Protein AF-A0A7L4L2A4-F1 (afdb_monomer_lite)

Organism: NCBI:txid1347786

InterPro domains:
  IPR010569 Myotubularin-like, phosphatase domain [PF06602] (1-102)
  IPR010569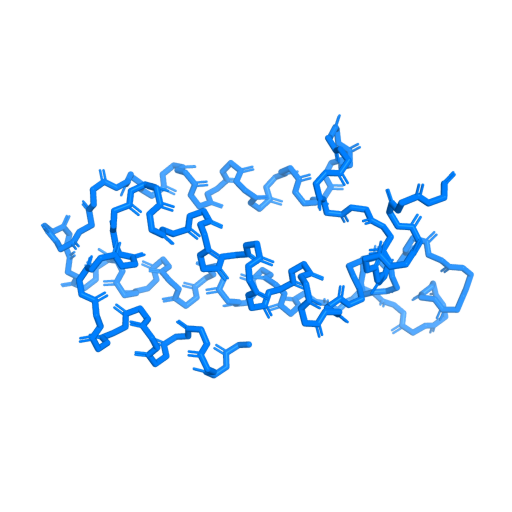 Myotubularin-like, phosphatase domain [PS51339] (1-104)
  IPR029021 Protein-tyrosine phosphatase-like [SSF52799] (1-103)
  IPR030564 Myotubularin [PTHR10807] (1-104)

Structure (mmCIF, N/CA/C/O backbone):
data_AF-A0A7L4L2A4-F1
#
_entry.id   AF-A0A7L4L2A4-F1
#
loop_
_atom_site.group_PDB
_atom_site.id
_atom_site.type_symbol
_atom_site.label_atom_id
_atom_site.label_alt_id
_atom_site.label_comp_id
_atom_site.label_asym_id
_atom_site.label_entity_id
_atom_site.label_seq_id
_atom_site.pdbx_PDB_ins_code
_atom_site.Cartn_x
_atom_site.Cartn_y
_atom_site.Cartn_z
_atom_site.occupancy
_atom_site.B_iso_or_equiv
_atom_site.auth_seq_id
_atom_site.auth_comp_id
_atom_site.auth_asym_id
_atom_site.auth_atom_id
_atom_site.pdbx_PDB_model_num
ATOM 1 N N . GLN A 1 1 ? -5.385 1.617 -6.918 1.00 91.56 1 GLN A N 1
ATOM 2 C CA . GLN A 1 1 ? -6.026 2.765 -6.230 1.00 91.56 1 GLN A CA 1
ATOM 3 C C . GLN A 1 1 ? -7.510 2.517 -5.975 1.00 91.56 1 GLN A C 1
ATOM 5 O O . GLN A 1 1 ? -7.860 2.268 -4.834 1.00 91.56 1 GLN A O 1
ATOM 10 N N . VAL A 1 2 ? -8.384 2.551 -6.991 1.00 97.69 2 VAL A N 1
ATOM 11 C CA . VAL A 1 2 ? -9.847 2.463 -6.772 1.00 97.69 2 VAL A CA 1
ATOM 12 C C . VAL A 1 2 ? -10.259 1.143 -6.113 1.00 97.69 2 VAL A C 1
ATOM 14 O O . VAL A 1 2 ? -10.922 1.156 -5.084 1.00 97.69 2 VAL A O 1
ATOM 17 N N . VAL A 1 3 ? -9.802 0.011 -6.654 1.00 98.31 3 VAL A N 1
ATOM 18 C CA . VAL A 1 3 ? -10.159 -1.330 -6.154 1.00 98.31 3 VAL A CA 1
ATOM 19 C C . VAL A 1 3 ? -9.732 -1.540 -4.696 1.00 98.31 3 VAL A C 1
ATOM 21 O O . VAL A 1 3 ? -10.502 -2.070 -3.898 1.00 98.31 3 VAL A O 1
ATOM 24 N N . SER A 1 4 ? -8.540 -1.071 -4.315 1.00 98.44 4 SER A N 1
ATOM 25 C CA . SER A 1 4 ? -8.051 -1.170 -2.937 1.00 98.44 4 SER A CA 1
ATOM 26 C C . SER A 1 4 ? -8.819 -0.261 -1.970 1.00 98.44 4 SER A C 1
ATOM 28 O O . SER A 1 4 ? -9.090 -0.668 -0.847 1.00 98.44 4 SER A O 1
ATOM 30 N N . LEU A 1 5 ? -9.220 0.945 -2.395 1.00 98.69 5 LEU A N 1
ATOM 31 C CA . LEU A 1 5 ? -10.051 1.834 -1.570 1.00 98.69 5 LEU A CA 1
ATOM 32 C C . LEU A 1 5 ? -11.465 1.285 -1.376 1.00 98.69 5 LEU A C 1
ATOM 34 O O . LEU A 1 5 ? -11.980 1.330 -0.265 1.00 98.69 5 LEU A O 1
ATOM 38 N N . VAL A 1 6 ? -12.077 0.731 -2.426 1.00 98.62 6 VAL A N 1
ATOM 39 C CA . VAL A 1 6 ? -13.394 0.087 -2.315 1.00 98.62 6 VAL A CA 1
ATOM 40 C C . VAL A 1 6 ? -13.328 -1.092 -1.346 1.00 98.62 6 VAL A C 1
ATOM 42 O O . VAL A 1 6 ? -14.139 -1.155 -0.432 1.00 98.62 6 VAL A O 1
ATOM 45 N N . GLN A 1 7 ? -12.327 -1.968 -1.474 1.00 98.62 7 GLN A N 1
ATOM 46 C CA . GLN A 1 7 ? -12.127 -3.085 -0.543 1.00 98.62 7 GLN A CA 1
ATOM 47 C C . GLN A 1 7 ? -11.959 -2.609 0.908 1.00 98.62 7 GLN A C 1
ATOM 49 O O . GLN A 1 7 ? -12.638 -3.123 1.790 1.00 98.62 7 GLN A O 1
ATOM 54 N N . LEU A 1 8 ? -11.136 -1.584 1.152 1.00 98.69 8 LEU A N 1
ATOM 55 C CA . LEU A 1 8 ? -10.954 -0.999 2.486 1.00 98.69 8 LEU A CA 1
ATOM 56 C C . LEU A 1 8 ? -12.263 -0.456 3.090 1.00 98.69 8 LEU A C 1
ATOM 58 O O . LEU A 1 8 ? -12.502 -0.569 4.294 1.00 98.69 8 LEU A O 1
ATOM 62 N N . LEU A 1 9 ? -13.099 0.172 2.260 1.00 98.44 9 LEU A N 1
ATOM 63 C CA . LEU A 1 9 ? -14.378 0.735 2.687 1.00 98.44 9 LEU A CA 1
ATOM 64 C C . LEU A 1 9 ? -15.426 -0.356 2.932 1.00 98.44 9 LEU A C 1
ATOM 66 O O . LEU A 1 9 ? -16.184 -0.254 3.895 1.00 98.44 9 LEU A O 1
ATOM 70 N N . SER A 1 10 ? -15.455 -1.395 2.098 1.00 98.38 10 SER A N 1
ATOM 71 C CA . SER A 1 10 ? -16.483 -2.438 2.124 1.00 98.38 10 SER A CA 1
ATOM 72 C C . SER A 1 10 ? -16.219 -3.563 3.124 1.00 98.38 10 SER A C 1
ATOM 74 O O . SER A 1 10 ? -17.181 -4.096 3.669 1.00 98.38 10 SER A O 1
ATOM 76 N N . ASP A 1 11 ? -14.960 -3.928 3.371 1.00 98.50 11 ASP A N 1
ATOM 77 C CA . ASP A 1 11 ? -14.602 -5.056 4.235 1.00 98.50 11 ASP A CA 1
ATOM 78 C C . ASP A 1 11 ? -13.745 -4.590 5.431 1.00 98.50 11 ASP A C 1
ATOM 80 O O . ASP A 1 11 ? -12.591 -4.181 5.244 1.00 98.50 11 ASP A O 1
ATOM 84 N N . PRO A 1 12 ? -14.276 -4.654 6.673 1.00 98.38 12 PRO A N 1
ATOM 85 C CA . PRO A 1 12 ? -13.543 -4.279 7.881 1.00 98.38 12 PRO A CA 1
ATOM 86 C C . PRO A 1 12 ? -12.241 -5.057 8.088 1.00 98.38 12 PRO A C 1
ATOM 88 O O . PRO A 1 12 ? -11.330 -4.533 8.730 1.00 98.38 12 PRO A O 1
ATOM 91 N N . TYR A 1 13 ? -12.110 -6.268 7.530 1.00 98.69 13 TYR A N 1
ATOM 92 C CA . TYR A 1 13 ? -10.874 -7.042 7.627 1.00 98.69 13 TYR A CA 1
ATOM 93 C C . TYR A 1 13 ? -9.674 -6.241 7.113 1.00 98.69 13 TYR A C 1
ATOM 95 O O . TYR A 1 13 ? -8.634 -6.202 7.768 1.00 98.69 13 TYR A O 1
ATOM 103 N N . TYR A 1 14 ? -9.824 -5.505 6.009 1.00 98.75 14 TYR A N 1
ATOM 104 C CA . TYR A 1 14 ? -8.744 -4.701 5.431 1.00 98.75 14 TYR A CA 1
ATOM 105 C C . TYR A 1 14 ? -8.348 -3.469 6.262 1.00 98.75 14 TYR A C 1
ATOM 107 O O . TYR A 1 14 ? -7.369 -2.802 5.926 1.00 98.75 14 TYR A O 1
ATOM 115 N N . ARG A 1 15 ? -9.062 -3.170 7.355 1.00 98.75 15 ARG A N 1
ATOM 116 C CA . ARG A 1 15 ? -8.714 -2.111 8.319 1.00 98.75 15 ARG A CA 1
ATOM 117 C C . ARG A 1 15 ? -7.950 -2.639 9.542 1.00 98.75 15 ARG A C 1
ATOM 119 O O . ARG A 1 15 ? -7.519 -1.847 10.382 1.00 98.75 15 ARG A O 1
ATOM 126 N N . THR A 1 16 ? -7.736 -3.954 9.617 1.00 98.81 16 THR A N 1
ATOM 127 C CA . THR A 1 16 ? -6.771 -4.585 10.533 1.00 98.81 16 THR A CA 1
ATOM 128 C C . THR A 1 16 ? -5.339 -4.390 10.027 1.00 98.81 16 THR A C 1
ATOM 130 O O . THR A 1 16 ? -5.124 -4.121 8.842 1.00 98.81 16 THR A O 1
ATOM 133 N N . LEU A 1 17 ? -4.334 -4.530 10.895 1.00 98.38 17 LEU A N 1
ATOM 134 C CA . LEU A 1 17 ? -2.927 -4.439 10.489 1.00 98.38 17 LEU A CA 1
ATOM 135 C C . LEU A 1 17 ? -2.569 -5.541 9.480 1.00 98.38 17 LEU A C 1
ATOM 137 O O . LEU A 1 17 ? -1.881 -5.285 8.491 1.00 98.38 17 LEU A O 1
ATOM 141 N N . GLU A 1 18 ? -3.051 -6.758 9.730 1.00 98.62 18 GLU A N 1
ATOM 142 C CA . GLU A 1 18 ? -2.812 -7.910 8.862 1.00 98.62 18 GLU A CA 1
ATOM 143 C C . GLU A 1 18 ? -3.576 -7.785 7.544 1.00 98.62 18 GLU A C 1
ATOM 145 O O . GLU A 1 18 ? -3.000 -7.936 6.468 1.00 98.62 18 GLU A O 1
ATOM 150 N N . GLY A 1 19 ? -4.856 -7.419 7.608 1.00 98.75 19 GLY A N 1
ATOM 151 C CA . GLY A 1 19 ? -5.666 -7.226 6.415 1.00 98.75 19 GLY A CA 1
ATOM 152 C C . GLY A 1 19 ? -5.128 -6.107 5.534 1.00 98.75 19 GLY A C 1
ATOM 153 O O . GLY A 1 19 ? -5.030 -6.293 4.324 1.00 98.75 19 GLY A O 1
ATOM 154 N N . PHE A 1 20 ? -4.697 -4.977 6.099 1.00 98.75 20 PHE A N 1
ATOM 155 C CA . PHE A 1 20 ? -4.109 -3.907 5.294 1.00 98.75 20 PHE A CA 1
ATOM 156 C C . PHE A 1 20 ? -2.804 -4.337 4.618 1.00 98.75 20 PHE A C 1
ATOM 158 O O . PHE A 1 20 ? -2.582 -4.006 3.451 1.00 98.75 20 PHE A O 1
ATOM 165 N N . ARG A 1 21 ? -1.955 -5.112 5.310 1.00 98.44 21 ARG A N 1
ATOM 166 C CA . ARG A 1 21 ? -0.756 -5.701 4.698 1.00 98.44 21 ARG A CA 1
ATOM 167 C C . ARG A 1 21 ? -1.136 -6.596 3.523 1.00 98.44 21 ARG A C 1
ATOM 169 O O . ARG A 1 21 ? -0.621 -6.383 2.429 1.00 98.44 21 ARG A O 1
ATOM 176 N N . LEU A 1 22 ? -2.088 -7.510 3.719 1.00 98.56 22 LEU A N 1
ATOM 177 C CA . LEU A 1 22 ? -2.571 -8.398 2.662 1.00 98.56 22 LEU A CA 1
ATOM 178 C C . LEU A 1 22 ? -3.174 -7.617 1.486 1.00 98.56 22 LEU A C 1
ATOM 180 O O . LEU A 1 22 ? -2.958 -7.977 0.332 1.00 98.56 22 LEU A O 1
ATOM 184 N N . LEU A 1 23 ? -3.907 -6.532 1.753 1.00 98.69 23 LEU A N 1
ATOM 185 C CA . LEU A 1 23 ? -4.455 -5.656 0.718 1.00 98.69 23 LEU A CA 1
ATOM 186 C C . LEU A 1 23 ? -3.339 -5.044 -0.134 1.00 98.69 23 LEU A C 1
ATOM 188 O O . LEU A 1 23 ? -3.453 -5.008 -1.358 1.00 98.69 23 LEU A O 1
ATOM 192 N N . VAL A 1 24 ? -2.265 -4.561 0.500 1.00 98.44 24 VAL A N 1
ATOM 193 C CA . VAL A 1 24 ? -1.102 -4.002 -0.201 1.00 98.44 24 VAL A CA 1
ATOM 194 C C . VAL A 1 24 ? -0.374 -5.083 -0.999 1.00 98.44 24 VAL A C 1
ATOM 196 O O . VAL A 1 24 ? -0.092 -4.877 -2.178 1.00 98.44 24 VAL A O 1
ATOM 199 N N . GLU A 1 25 ? -0.114 -6.242 -0.399 1.00 97.31 25 GLU A N 1
ATOM 200 C CA . GLU A 1 25 ? 0.546 -7.364 -1.072 1.00 97.31 25 GLU A CA 1
ATOM 201 C C . GLU A 1 25 ? -0.245 -7.819 -2.301 1.00 97.31 25 GLU A C 1
ATOM 203 O O . GLU A 1 25 ? 0.287 -7.840 -3.408 1.00 97.31 25 GLU A O 1
ATOM 208 N N . LYS A 1 26 ? -1.545 -8.065 -2.143 1.00 97.44 26 LYS A N 1
ATOM 209 C CA . LYS A 1 26 ? -2.424 -8.489 -3.231 1.00 97.44 26 LYS A CA 1
ATOM 210 C C . LYS A 1 26 ? -2.553 -7.411 -4.309 1.00 97.44 26 LYS A C 1
ATOM 212 O O . LYS A 1 26 ? -2.170 -7.631 -5.454 1.00 97.44 26 LYS A O 1
ATOM 217 N N . GLU A 1 27 ? -3.111 -6.250 -3.966 1.00 98.12 27 GLU A N 1
ATOM 218 C CA . GLU A 1 27 ? -3.579 -5.254 -4.947 1.00 98.12 27 GLU A CA 1
ATOM 219 C C . GLU A 1 27 ? -2.463 -4.402 -5.550 1.00 98.12 27 GLU A C 1
ATOM 221 O O . GLU A 1 27 ? -2.670 -3.765 -6.585 1.00 98.12 27 GLU A O 1
ATOM 226 N N . TRP A 1 28 ? -1.294 -4.355 -4.908 1.00 97.81 28 TRP A N 1
ATOM 227 C CA . TRP A 1 28 ? -0.184 -3.532 -5.372 1.00 97.81 28 TRP A CA 1
ATOM 228 C C . TRP A 1 28 ? 1.031 -4.354 -5.768 1.00 97.81 28 TRP A C 1
ATOM 230 O O . TRP A 1 28 ? 1.569 -4.116 -6.846 1.00 97.81 28 TRP A O 1
ATOM 240 N N . LEU A 1 29 ? 1.474 -5.308 -4.947 1.00 96.25 29 LEU A N 1
ATOM 241 C CA . LEU A 1 29 ? 2.656 -6.099 -5.297 1.00 96.25 29 LEU A CA 1
ATOM 242 C C . LEU A 1 29 ? 2.309 -7.133 -6.370 1.00 96.25 29 LEU A C 1
ATOM 244 O O . LEU A 1 29 ? 2.850 -7.045 -7.477 1.00 96.25 29 LEU A O 1
ATOM 248 N N . SER A 1 30 ? 1.344 -8.010 -6.088 1.00 95.25 30 SER A N 1
ATOM 249 C CA . SER A 1 30 ? 1.023 -9.141 -6.962 1.00 95.25 30 SER A CA 1
ATOM 250 C C . SER A 1 30 ? 0.288 -8.767 -8.238 1.00 95.25 30 SER A C 1
ATOM 252 O O . SER A 1 30 ? 0.568 -9.324 -9.297 1.00 95.25 30 SER A O 1
ATOM 254 N N . PHE A 1 31 ? -0.586 -7.760 -8.197 1.00 95.94 31 PHE A N 1
ATOM 255 C CA . PHE A 1 31 ? -1.190 -7.211 -9.417 1.00 95.94 31 PHE A CA 1
ATOM 256 C C . PHE A 1 31 ? -0.256 -6.275 -10.213 1.00 95.94 31 PHE A C 1
ATOM 258 O O . PHE A 1 31 ? -0.691 -5.637 -11.173 1.00 95.94 31 PHE A O 1
ATOM 265 N N . GLY A 1 32 ? 1.036 -6.217 -9.866 1.00 95.44 32 GLY A N 1
ATOM 266 C CA . GLY A 1 32 ? 2.073 -5.651 -10.730 1.00 95.44 32 GLY A CA 1
ATOM 267 C C . GLY A 1 32 ? 2.096 -4.127 -10.767 1.00 95.44 32 GLY A C 1
ATOM 268 O O . GLY A 1 32 ? 2.329 -3.523 -11.819 1.00 95.44 32 GLY A O 1
ATOM 269 N N . HIS A 1 33 ? 1.845 -3.463 -9.633 1.00 97.25 33 HIS A N 1
ATOM 270 C CA . HIS A 1 33 ? 2.152 -2.043 -9.557 1.00 97.25 33 HIS A CA 1
ATOM 271 C C . HIS A 1 33 ? 3.656 -1.837 -9.762 1.00 97.25 33 HIS A C 1
ATOM 273 O O . HIS A 1 33 ? 4.491 -2.388 -9.045 1.00 97.25 33 HIS A O 1
ATOM 279 N N . ARG A 1 34 ? 3.989 -0.995 -10.741 1.00 96.69 34 ARG A N 1
ATOM 280 C CA . ARG A 1 34 ? 5.363 -0.732 -11.174 1.00 96.69 34 ARG A CA 1
ATOM 281 C C . ARG A 1 34 ? 6.086 0.230 -10.229 1.00 96.69 34 ARG A C 1
ATOM 283 O O . ARG A 1 34 ? 6.297 1.394 -10.576 1.00 96.69 34 ARG A O 1
ATOM 290 N N . PHE A 1 35 ? 6.375 -0.217 -9.006 1.00 96.75 35 PHE A N 1
ATOM 291 C CA . PHE A 1 35 ? 6.917 0.629 -7.941 1.00 96.75 35 PHE A CA 1
ATOM 292 C C . PHE A 1 35 ? 8.236 1.301 -8.328 1.00 96.75 35 PHE A C 1
ATOM 294 O O . PHE A 1 35 ? 8.378 2.505 -8.099 1.00 96.75 35 PHE A O 1
ATOM 301 N N . SER A 1 36 ? 9.167 0.574 -8.952 1.00 95.50 36 SER A N 1
ATOM 302 C CA . SER A 1 36 ? 10.469 1.120 -9.341 1.00 95.50 36 SER A CA 1
ATOM 303 C C . SER A 1 36 ? 10.357 2.081 -10.519 1.00 95.50 36 SER A C 1
ATOM 305 O O . SER A 1 36 ? 10.968 3.149 -10.497 1.00 95.50 36 SER A O 1
ATOM 307 N N . HIS A 1 37 ? 9.545 1.778 -11.531 1.00 95.88 37 HIS A N 1
ATOM 308 C CA . HIS A 1 37 ? 9.334 2.718 -12.632 1.00 95.88 37 HIS A CA 1
ATOM 309 C C . HIS A 1 37 ? 8.603 3.992 -12.173 1.00 95.88 37 HIS A C 1
ATOM 311 O O . HIS A 1 37 ? 9.035 5.093 -12.504 1.00 95.88 37 HIS A O 1
ATOM 317 N N . ARG A 1 38 ? 7.544 3.876 -11.360 1.00 95.88 38 ARG A N 1
ATOM 318 C CA . ARG A 1 38 ? 6.805 5.037 -10.818 1.00 95.88 38 ARG A CA 1
ATOM 319 C C . ARG A 1 38 ? 7.613 5.820 -9.780 1.00 95.88 38 ARG A C 1
ATOM 321 O O . ARG A 1 38 ? 7.464 7.034 -9.683 1.00 95.88 38 ARG A O 1
ATOM 328 N N . GLY A 1 39 ? 8.503 5.140 -9.061 1.00 94.25 39 GLY A N 1
ATOM 329 C CA . GLY A 1 39 ? 9.477 5.726 -8.143 1.00 94.25 39 GLY A CA 1
ATOM 330 C C . GLY A 1 39 ? 10.679 6.385 -8.829 1.00 94.25 39 GLY A C 1
ATOM 331 O O . GLY A 1 39 ? 11.589 6.813 -8.127 1.00 94.25 39 GLY A O 1
ATOM 332 N N . ALA A 1 40 ? 10.706 6.437 -10.168 1.00 93.12 40 ALA A N 1
ATOM 333 C CA . ALA A 1 40 ? 11.823 6.945 -10.966 1.00 93.12 40 ALA A CA 1
ATOM 334 C C . ALA A 1 40 ? 13.167 6.240 -10.664 1.00 93.12 40 ALA A C 1
ATOM 336 O O . ALA A 1 40 ? 14.234 6.838 -10.667 1.00 93.12 40 ALA A O 1
ATOM 337 N N . GLN A 1 41 ? 13.127 4.936 -10.392 1.00 90.56 41 GLN A N 1
ATOM 338 C CA . GLN A 1 41 ? 14.307 4.120 -10.072 1.00 90.56 41 GLN A CA 1
ATOM 339 C C . GLN A 1 41 ? 14.868 3.394 -11.300 1.00 90.56 41 GLN A C 1
ATOM 341 O O . GLN A 1 41 ? 16.003 2.926 -11.281 1.00 90.56 41 GLN A O 1
ATOM 346 N N . THR A 1 42 ? 14.084 3.296 -12.377 1.00 91.12 42 THR A N 1
ATOM 347 C CA . THR A 1 42 ? 14.511 2.716 -13.658 1.00 91.12 42 THR A CA 1
ATOM 348 C C . THR A 1 42 ? 14.896 3.813 -14.646 1.00 91.12 42 THR A C 1
ATOM 350 O O . THR A 1 42 ? 14.382 4.926 -14.565 1.00 91.12 42 THR A O 1
ATOM 353 N N . LEU A 1 43 ? 15.744 3.506 -15.636 1.00 90.69 43 LEU A N 1
ATOM 354 C CA . LEU A 1 43 ? 16.125 4.468 -16.6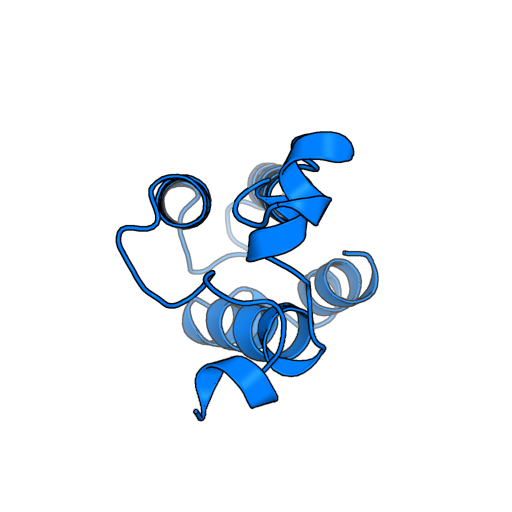86 1.00 90.69 43 LEU A CA 1
ATOM 355 C C . LEU A 1 43 ? 14.901 5.056 -17.408 1.00 90.69 43 LEU A C 1
ATOM 357 O O . LEU A 1 43 ? 14.826 6.261 -17.631 1.00 90.69 43 LEU A O 1
ATOM 361 N N . ALA A 1 44 ? 13.915 4.210 -17.715 1.00 89.69 44 ALA A N 1
ATOM 362 C CA . ALA A 1 44 ? 12.652 4.641 -18.309 1.00 89.69 44 ALA A CA 1
ATOM 363 C C . ALA A 1 44 ? 11.758 5.416 -17.323 1.00 89.69 44 ALA A C 1
ATOM 365 O O . ALA A 1 44 ? 10.987 6.268 -17.742 1.00 89.69 44 ALA A O 1
ATOM 366 N N . GLY A 1 45 ? 11.835 5.119 -16.023 1.00 89.19 45 GLY A N 1
ATOM 367 C CA . GLY A 1 45 ? 11.113 5.861 -14.986 1.00 89.19 45 GLY A CA 1
ATOM 368 C C . GLY A 1 45 ? 11.670 7.272 -14.781 1.00 89.19 45 GLY A C 1
ATOM 369 O O . GLY A 1 45 ? 10.911 8.213 -14.569 1.00 89.19 45 GLY A O 1
ATOM 370 N N . GLN A 1 46 ? 12.988 7.441 -14.909 1.00 91.88 46 GLN A N 1
ATOM 371 C CA . GLN A 1 46 ? 13.650 8.740 -14.771 1.00 91.88 46 GLN A CA 1
ATOM 372 C C . GLN A 1 46 ? 13.242 9.734 -15.864 1.00 91.88 46 GLN A C 1
ATOM 374 O O . GLN A 1 46 ? 13.118 10.924 -15.585 1.00 91.88 46 GLN A O 1
ATOM 379 N N . SER A 1 47 ? 12.979 9.270 -17.091 1.00 94.38 47 SER A N 1
ATOM 380 C CA . SER A 1 47 ? 12.492 10.143 -18.167 1.00 94.38 47 SER A CA 1
ATOM 381 C C . SER A 1 47 ? 11.025 10.546 -17.993 1.00 94.38 47 SER A C 1
ATOM 383 O O . SER A 1 47 ? 10.656 11.656 -18.369 1.00 94.38 47 SER A O 1
ATOM 385 N N . SER A 1 48 ? 10.193 9.680 -17.403 1.00 92.69 48 SER A N 1
ATOM 386 C CA . SER A 1 48 ? 8.799 10.004 -17.068 1.00 92.69 48 SER A CA 1
ATOM 387 C C . SER A 1 48 ? 8.644 10.827 -15.786 1.00 92.69 48 SER A C 1
ATOM 389 O O . SER A 1 48 ? 7.594 11.430 -15.572 1.00 92.69 48 SER A O 1
ATOM 391 N N . GLY A 1 49 ? 9.673 10.849 -14.936 1.00 92.88 49 GLY A N 1
ATOM 392 C CA . GLY A 1 49 ? 9.638 11.477 -13.622 1.00 92.88 49 GLY A CA 1
ATOM 393 C C . GLY A 1 49 ? 8.886 10.658 -12.568 1.00 92.88 49 GLY A C 1
ATOM 394 O O . GLY A 1 49 ? 8.320 9.594 -12.830 1.00 92.88 49 GLY A O 1
ATOM 395 N N . PHE A 1 50 ? 8.904 11.170 -11.337 1.00 93.94 50 PHE A N 1
ATOM 396 C CA . PHE A 1 50 ? 8.262 10.539 -10.188 1.00 93.94 50 PHE A CA 1
ATOM 397 C C . PHE A 1 50 ? 6.731 10.642 -10.260 1.00 93.94 50 PHE A C 1
ATOM 399 O O . PHE A 1 50 ? 6.175 11.733 -10.389 1.00 93.94 50 PHE A O 1
ATOM 406 N N . ALA A 1 51 ? 6.050 9.505 -10.113 1.00 95.12 51 ALA A N 1
ATOM 407 C CA . ALA A 1 51 ? 4.595 9.396 -10.135 1.00 95.12 51 ALA A CA 1
ATOM 408 C C . ALA A 1 51 ? 4.075 8.826 -8.794 1.00 95.12 51 ALA A C 1
ATOM 410 O O . ALA A 1 51 ? 4.135 7.612 -8.580 1.00 95.12 51 ALA A O 1
ATOM 411 N N . PRO A 1 52 ? 3.515 9.655 -7.890 1.00 95.62 52 PRO A N 1
ATOM 412 C CA . PRO A 1 52 ? 3.205 9.288 -6.501 1.00 95.62 52 PRO A CA 1
ATOM 413 C C . PRO A 1 52 ? 1.912 8.462 -6.329 1.00 95.62 52 PRO A C 1
ATOM 415 O O . PRO A 1 52 ? 1.133 8.701 -5.411 1.00 95.62 52 PRO A O 1
ATOM 418 N N . ILE A 1 53 ? 1.649 7.477 -7.188 1.00 97.50 53 ILE A N 1
ATOM 419 C CA . ILE A 1 53 ? 0.365 6.749 -7.231 1.00 97.50 53 ILE A CA 1
ATOM 420 C C . ILE A 1 53 ? 0.089 5.968 -5.934 1.00 97.50 53 ILE A C 1
ATOM 422 O O . ILE A 1 53 ? -1.025 6.009 -5.405 1.00 97.50 53 ILE A O 1
ATOM 426 N N . PHE A 1 54 ? 1.089 5.270 -5.390 1.00 98.19 54 PHE A N 1
ATOM 427 C CA . PHE A 1 54 ? 0.940 4.571 -4.110 1.00 98.19 54 PHE A CA 1
ATOM 428 C C . PHE A 1 54 ? 0.818 5.547 -2.931 1.00 98.19 54 PHE A C 1
ATOM 430 O O . PHE A 1 54 ? -0.011 5.344 -2.049 1.00 98.19 54 PHE A O 1
ATOM 437 N N . LEU A 1 55 ? 1.562 6.660 -2.954 1.00 98.19 55 LEU A N 1
ATOM 438 C CA . LEU A 1 55 ? 1.452 7.702 -1.926 1.00 98.19 55 LEU A CA 1
ATOM 439 C C . LEU A 1 55 ? 0.070 8.363 -1.916 1.00 98.19 55 LEU A C 1
ATOM 441 O O . LEU A 1 55 ? -0.482 8.583 -0.847 1.00 98.19 55 LEU A O 1
ATOM 445 N N . GLN A 1 56 ? -0.517 8.622 -3.087 1.00 98.56 56 GLN A N 1
ATOM 446 C CA . GLN A 1 56 ? -1.891 9.119 -3.206 1.00 98.56 56 GLN A CA 1
ATOM 447 C C . GLN A 1 56 ? -2.901 8.139 -2.600 1.00 98.56 56 GLN A C 1
ATOM 449 O O . GLN A 1 56 ? -3.843 8.559 -1.941 1.00 98.56 56 GLN A O 1
ATOM 454 N N . PHE A 1 57 ? -2.700 6.829 -2.785 1.00 98.75 57 PHE A N 1
ATOM 455 C CA . PHE A 1 57 ? -3.533 5.833 -2.114 1.00 98.75 57 PHE A CA 1
ATOM 456 C C . PHE A 1 57 ? -3.395 5.921 -0.594 1.00 98.75 57 PHE A C 1
ATOM 458 O O . PHE A 1 57 ? -4.415 5.997 0.085 1.00 98.75 57 PHE A O 1
ATOM 465 N N . LEU A 1 58 ? -2.169 5.957 -0.064 1.00 98.69 58 LEU A N 1
ATOM 466 C CA . LEU A 1 58 ? -1.942 6.081 1.379 1.00 98.69 58 LEU A CA 1
ATOM 467 C C . LEU A 1 58 ? -2.512 7.388 1.949 1.00 98.69 58 LEU A C 1
ATOM 469 O O . LEU A 1 58 ? -3.035 7.376 3.062 1.00 98.69 58 LEU A O 1
ATOM 473 N N . ASP A 1 59 ? -2.472 8.484 1.189 1.00 98.69 59 ASP A N 1
ATOM 474 C CA . ASP A 1 59 ? -3.128 9.740 1.559 1.00 98.69 59 ASP A CA 1
ATOM 475 C C 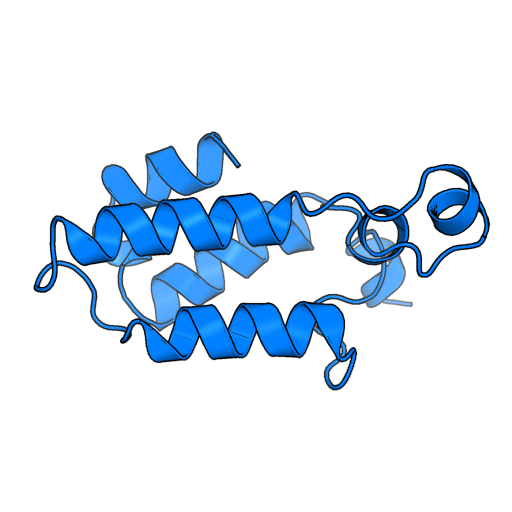. ASP A 1 59 ? -4.652 9.574 1.630 1.00 98.69 59 ASP A C 1
ATOM 477 O O . ASP A 1 59 ? -5.253 9.913 2.644 1.00 98.69 59 ASP A O 1
ATOM 481 N N . CYS A 1 60 ? -5.287 8.942 0.638 1.00 98.69 60 CYS A N 1
ATOM 482 C CA . CYS A 1 60 ? -6.719 8.637 0.713 1.00 98.69 60 CYS A CA 1
ATOM 483 C C . CYS A 1 60 ? -7.069 7.782 1.944 1.00 98.69 60 CYS A C 1
ATOM 485 O O . CYS A 1 60 ? -8.054 8.067 2.624 1.00 98.69 60 CYS A O 1
ATOM 487 N N . VAL A 1 61 ? -6.257 6.770 2.274 1.00 98.75 61 VAL A N 1
ATOM 488 C CA . VAL A 1 61 ? -6.443 5.970 3.500 1.00 98.75 61 VAL A CA 1
ATOM 489 C C . VAL A 1 61 ? -6.308 6.845 4.746 1.00 98.75 61 VAL A C 1
ATOM 491 O O . VAL A 1 61 ? -7.110 6.721 5.669 1.00 98.75 61 VAL A O 1
ATOM 494 N N . HIS A 1 62 ? -5.346 7.769 4.764 1.00 98.69 62 HIS A N 1
ATOM 495 C CA . HIS A 1 62 ? -5.180 8.726 5.853 1.00 98.69 62 HIS A CA 1
ATOM 496 C C . HIS A 1 62 ? -6.413 9.627 6.020 1.00 98.69 62 HIS A C 1
ATOM 498 O O . HIS A 1 62 ? -6.889 9.788 7.143 1.00 98.69 62 HIS A O 1
ATOM 504 N N . GLN A 1 63 ? -6.982 10.143 4.924 1.00 98.75 63 GLN A N 1
ATOM 505 C CA . GLN A 1 63 ? -8.202 10.957 4.962 1.00 98.75 63 GLN A CA 1
ATOM 506 C C . GLN A 1 63 ? -9.409 10.174 5.502 1.00 98.75 63 GLN A C 1
ATOM 508 O O . GLN A 1 63 ? -10.196 10.713 6.279 1.00 98.75 63 GLN A O 1
ATOM 513 N N . ILE A 1 64 ? -9.552 8.897 5.134 1.00 98.56 64 ILE A N 1
ATOM 514 C CA . ILE A 1 64 ? -10.621 8.029 5.657 1.00 98.56 64 ILE A CA 1
ATOM 515 C C . ILE A 1 64 ? -10.393 7.755 7.150 1.00 98.56 64 ILE A C 1
ATOM 517 O O . ILE A 1 64 ? -11.319 7.870 7.949 1.00 98.56 64 ILE A O 1
ATOM 521 N N . HIS A 1 65 ? -9.156 7.465 7.553 1.00 98.44 65 HIS A N 1
ATOM 522 C CA . HIS A 1 65 ? -8.799 7.249 8.955 1.00 98.44 65 HIS A CA 1
ATOM 523 C C . HIS A 1 65 ? -9.024 8.504 9.819 1.00 98.44 65 HIS A C 1
ATOM 525 O O . HIS A 1 65 ? -9.352 8.386 11.000 1.00 98.44 65 HIS A O 1
ATOM 531 N N . LEU A 1 66 ? -8.861 9.714 9.272 1.00 98.38 66 LEU A N 1
ATOM 532 C CA . LEU A 1 66 ? -9.211 10.956 9.974 1.00 98.38 66 LEU A CA 1
ATOM 533 C C . LEU A 1 66 ? -10.720 11.080 10.215 1.00 98.38 66 LEU A C 1
ATOM 535 O O . LEU A 1 66 ? -11.126 11.534 11.281 1.00 98.38 66 LEU A O 1
ATOM 539 N N . GLN A 1 67 ? -11.540 10.667 9.247 1.00 98.38 67 GLN A N 1
ATOM 540 C CA . GLN A 1 67 ? -13.002 10.703 9.359 1.00 98.38 67 GLN A CA 1
ATOM 541 C C . GLN A 1 67 ? -13.544 9.625 10.304 1.00 98.38 67 GLN A C 1
ATOM 543 O O . GLN A 1 67 ? -14.531 9.863 10.997 1.00 98.38 67 GLN A O 1
ATOM 548 N N . PHE A 1 68 ? -12.877 8.468 10.379 1.00 97.88 68 PHE A N 1
ATOM 549 C CA . PHE A 1 68 ? -13.307 7.324 11.186 1.00 97.88 68 PHE A CA 1
ATOM 550 C C . PHE A 1 68 ? -12.180 6.787 12.091 1.00 97.88 68 PHE A C 1
ATOM 552 O O . PHE A 1 68 ? -11.658 5.698 11.849 1.00 97.88 68 PHE A O 1
ATOM 559 N N . PRO A 1 69 ? -11.794 7.510 13.163 1.00 96.38 69 PRO A N 1
ATOM 560 C CA . PRO A 1 69 ? -10.606 7.174 13.956 1.00 96.38 69 PRO A CA 1
ATOM 561 C C . PRO A 1 69 ? -10.651 5.830 14.693 1.00 96.38 69 PRO A C 1
ATOM 563 O O . PRO A 1 69 ? -9.600 5.334 15.081 1.00 96.38 69 PRO A O 1
ATOM 566 N N . MET A 1 70 ? -11.844 5.268 14.916 1.00 97.12 70 MET A N 1
ATOM 567 C CA . MET A 1 70 ? -12.048 4.003 15.642 1.00 97.12 70 MET A CA 1
ATOM 568 C C . MET A 1 70 ? -12.238 2.794 14.714 1.00 97.12 70 MET A C 1
ATOM 570 O O . MET A 1 70 ? -12.339 1.673 15.196 1.00 97.12 70 MET A O 1
ATOM 574 N N . GLU A 1 71 ? -12.288 3.006 13.395 1.00 98.19 71 GLU A N 1
ATOM 575 C CA . GLU A 1 71 ? -12.543 1.936 12.416 1.00 98.19 71 GLU A CA 1
ATOM 576 C C . GLU A 1 71 ? -11.266 1.218 11.953 1.00 98.19 71 GLU A C 1
ATOM 578 O O . GLU A 1 71 ? -11.349 0.282 11.161 1.00 98.19 71 GLU A O 1
ATOM 583 N N . PHE A 1 72 ? -10.090 1.652 12.412 1.00 98.62 72 PHE A N 1
ATOM 584 C CA . PHE A 1 72 ? -8.792 1.115 12.008 1.00 98.62 72 PHE A CA 1
ATOM 585 C C . PHE A 1 72 ? -8.024 0.583 13.214 1.00 98.62 72 PHE A C 1
ATOM 587 O O . PHE A 1 72 ? -7.928 1.244 14.246 1.00 98.62 72 PHE A O 1
ATOM 594 N N . GLU A 1 73 ? -7.436 -0.603 13.068 1.00 98.56 73 GLU A N 1
ATOM 595 C CA . GLU A 1 73 ? -6.558 -1.183 14.090 1.00 98.56 73 GLU A CA 1
ATOM 596 C C . GLU A 1 73 ? -5.178 -0.509 14.086 1.00 98.56 73 GLU A C 1
ATOM 598 O O . GLU A 1 73 ? -4.565 -0.285 15.130 1.00 98.56 73 GLU A O 1
ATOM 603 N N . PHE A 1 74 ? -4.664 -0.189 12.896 1.00 98.38 74 PHE A N 1
ATOM 604 C CA . PHE A 1 74 ? -3.368 0.458 12.746 1.00 98.38 74 PHE A CA 1
ATOM 605 C C . PHE A 1 74 ? -3.474 1.967 12.966 1.00 98.38 74 PHE A C 1
ATOM 607 O O . PHE A 1 74 ? -4.456 2.601 12.608 1.00 98.38 74 PHE A O 1
ATOM 614 N N . SER A 1 75 ? -2.412 2.571 13.500 1.00 97.56 75 SER A N 1
ATOM 615 C CA . SER A 1 75 ? -2.358 4.023 13.683 1.00 97.56 75 SER A CA 1
ATOM 616 C C . SER A 1 75 ? -1.980 4.759 12.395 1.00 97.56 75 SER A C 1
ATOM 618 O O . SER A 1 75 ? -1.325 4.218 11.503 1.00 97.56 75 SER A O 1
ATOM 620 N N . GLN A 1 76 ? -2.258 6.062 12.340 1.00 96.06 76 GLN A N 1
ATOM 621 C CA . GLN A 1 76 ? -1.801 6.933 11.247 1.00 96.06 76 GLN A CA 1
ATOM 622 C C . GLN A 1 76 ? -0.271 6.949 11.072 1.00 96.06 76 GLN A C 1
ATOM 624 O O . GLN A 1 76 ? 0.227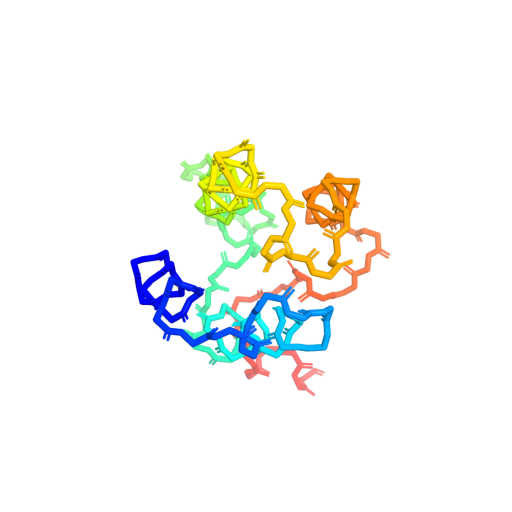 7.251 9.986 1.00 96.06 76 GLN A O 1
ATOM 629 N N . TYR A 1 77 ? 0.493 6.625 12.124 1.00 97.94 77 TYR A N 1
ATOM 630 C CA . TYR A 1 77 ? 1.946 6.475 12.027 1.00 97.94 77 TYR A CA 1
ATOM 631 C C . TYR A 1 77 ? 2.332 5.346 11.065 1.00 97.94 77 TYR A C 1
ATOM 633 O O . TYR A 1 77 ? 3.302 5.489 10.325 1.00 97.94 77 TYR A O 1
ATOM 641 N N . TYR A 1 78 ? 1.548 4.267 11.009 1.00 98.25 78 TYR A N 1
ATOM 642 C CA . TYR A 1 78 ? 1.806 3.149 10.106 1.00 98.25 78 TYR A CA 1
ATOM 643 C C . TYR A 1 78 ? 1.773 3.577 8.631 1.00 98.25 78 TYR A C 1
ATOM 645 O O . TYR A 1 78 ? 2.656 3.211 7.857 1.00 98.25 78 TYR A O 1
ATOM 653 N N . LEU A 1 79 ? 0.837 4.451 8.250 1.00 98.44 79 LEU A N 1
ATOM 654 C CA . LEU A 1 79 ? 0.775 5.004 6.892 1.00 98.44 79 LEU A CA 1
ATOM 655 C C . LEU A 1 79 ? 2.010 5.858 6.567 1.00 98.44 79 LEU A C 1
ATOM 657 O O . LEU A 1 79 ? 2.565 5.759 5.474 1.00 98.44 79 LEU A O 1
ATOM 661 N N . LYS A 1 80 ? 2.494 6.660 7.528 1.00 97.94 80 LYS A N 1
ATOM 662 C CA . LYS A 1 80 ? 3.737 7.440 7.376 1.00 97.94 80 LYS A CA 1
ATOM 663 C C . LYS A 1 80 ? 4.960 6.534 7.241 1.00 97.94 80 LYS A C 1
ATOM 665 O O . LYS A 1 80 ? 5.821 6.800 6.407 1.00 97.94 80 LYS A O 1
ATOM 670 N N . PHE A 1 81 ? 5.017 5.465 8.033 1.00 98.19 81 PHE A N 1
ATOM 671 C CA . PHE A 1 81 ? 6.070 4.456 7.975 1.00 98.19 81 PHE A CA 1
ATOM 672 C C . PHE A 1 81 ? 6.135 3.798 6.590 1.00 98.19 81 PHE A C 1
ATOM 674 O O . PHE A 1 81 ? 7.209 3.744 5.991 1.00 98.19 81 PHE A O 1
ATOM 681 N N . LEU A 1 82 ? 4.990 3.378 6.039 1.00 98.12 82 LEU A N 1
ATOM 682 C CA . LEU A 1 82 ? 4.918 2.811 4.689 1.00 98.12 82 LEU A CA 1
ATOM 683 C C . LEU A 1 82 ? 5.359 3.818 3.620 1.00 98.12 82 LEU A C 1
ATOM 685 O O . LEU A 1 82 ? 6.196 3.483 2.785 1.00 98.12 82 LEU A O 1
ATOM 689 N N . SER A 1 83 ? 4.868 5.059 3.680 1.00 97.69 83 SER A N 1
ATOM 690 C CA . SER A 1 83 ? 5.275 6.128 2.756 1.00 97.69 83 SER A CA 1
ATOM 691 C C . SER A 1 83 ? 6.784 6.382 2.790 1.00 97.69 83 SER A C 1
ATOM 693 O O . SER A 1 83 ? 7.423 6.477 1.744 1.00 97.69 83 SER A O 1
ATOM 695 N N . TYR A 1 84 ? 7.381 6.447 3.984 1.00 97.81 84 TYR A N 1
ATOM 696 C CA . TYR A 1 84 ? 8.824 6.632 4.140 1.00 97.81 84 TYR A CA 1
ATOM 697 C C . TYR A 1 84 ? 9.618 5.443 3.585 1.00 97.81 84 TYR A C 1
ATOM 699 O O . TYR A 1 84 ? 10.640 5.626 2.920 1.00 97.81 84 TYR A O 1
ATOM 707 N N . HIS A 1 85 ? 9.160 4.214 3.825 1.00 97.31 85 HIS A N 1
ATOM 708 C CA . HIS A 1 85 ? 9.856 3.018 3.358 1.00 97.31 85 HIS A CA 1
ATOM 709 C C . HIS A 1 85 ? 9.649 2.691 1.882 1.00 97.31 85 HIS A C 1
ATOM 711 O O . HIS A 1 85 ? 10.526 2.061 1.295 1.00 97.31 85 HIS A O 1
ATOM 717 N N . TYR A 1 86 ? 8.586 3.203 1.263 1.00 95.38 86 TYR A N 1
ATOM 718 C CA . TYR A 1 86 ? 8.468 3.239 -0.190 1.00 95.38 86 TYR A CA 1
ATOM 719 C C . TYR A 1 86 ? 9.558 4.117 -0.822 1.00 95.38 86 TYR A C 1
ATOM 721 O O . TYR A 1 86 ? 10.221 3.691 -1.759 1.00 95.38 86 TYR A O 1
ATOM 729 N N . ILE A 1 87 ? 9.793 5.319 -0.289 1.00 93.62 87 ILE A N 1
ATOM 730 C CA . ILE A 1 87 ? 10.746 6.268 -0.889 1.00 93.62 87 ILE A CA 1
ATOM 731 C C . ILE A 1 87 ? 12.200 5.970 -0.510 1.00 93.62 87 ILE A C 1
ATOM 733 O O . ILE A 1 87 ? 13.100 6.114 -1.333 1.00 93.62 87 ILE A O 1
ATOM 737 N N . SER A 1 88 ? 12.454 5.549 0.730 1.00 95.25 88 SER A N 1
ATOM 738 C CA . SER A 1 88 ? 13.822 5.316 1.218 1.00 95.25 88 SER A CA 1
ATOM 739 C C . SER A 1 88 ? 14.498 4.088 0.611 1.00 95.25 88 SER A C 1
ATOM 741 O O . SER A 1 88 ? 15.709 3.947 0.762 1.00 95.25 88 SER A O 1
ATOM 743 N N . ASN A 1 89 ? 13.742 3.179 -0.020 1.00 92.19 89 ASN A N 1
ATOM 744 C CA . ASN A 1 89 ? 14.246 1.911 -0.563 1.00 92.19 89 ASN A CA 1
ATOM 745 C C . ASN A 1 89 ? 15.009 1.054 0.458 1.00 92.19 89 ASN A C 1
ATOM 747 O O . ASN A 1 89 ? 15.836 0.213 0.106 1.00 92.19 89 ASN A O 1
ATOM 751 N N . ARG A 1 90 ? 14.743 1.264 1.754 1.00 95.38 90 ARG A N 1
ATOM 752 C CA . ARG A 1 90 ? 15.447 0.571 2.840 1.00 95.38 90 ARG A CA 1
ATOM 753 C C . ARG A 1 90 ? 15.124 -0.923 2.886 1.00 95.38 90 ARG A C 1
ATOM 755 O O . ARG A 1 90 ? 15.950 -1.712 3.355 1.00 95.38 90 ARG A O 1
ATOM 762 N N . PHE A 1 91 ? 13.923 -1.281 2.4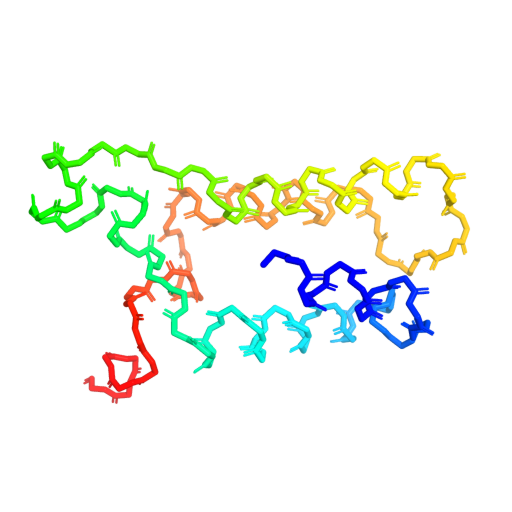42 1.00 94.56 91 PHE A N 1
ATOM 763 C CA . PHE A 1 91 ? 13.417 -2.644 2.357 1.00 94.56 91 PHE A CA 1
ATOM 764 C C . PHE A 1 91 ? 13.053 -2.969 0.913 1.00 94.56 91 PHE A C 1
ATOM 766 O O . PHE A 1 91 ? 12.693 -2.087 0.137 1.00 94.56 91 PHE A O 1
ATOM 773 N N . ARG A 1 92 ? 13.109 -4.257 0.571 1.00 92.62 92 ARG A N 1
ATOM 774 C CA . ARG A 1 92 ? 12.843 -4.736 -0.791 1.00 92.62 92 ARG A CA 1
ATOM 775 C C . ARG A 1 92 ? 11.358 -4.805 -1.148 1.00 92.62 92 ARG A C 1
ATOM 777 O O . ARG A 1 92 ? 11.041 -5.039 -2.304 1.00 92.62 92 ARG A O 1
ATOM 784 N N . THR A 1 93 ? 10.464 -4.577 -0.184 1.00 93.94 93 THR A N 1
ATOM 785 C CA . THR A 1 93 ? 9.009 -4.715 -0.350 1.00 93.94 93 THR A CA 1
ATOM 786 C C . THR A 1 93 ? 8.466 -3.929 -1.541 1.00 93.94 93 THR A C 1
ATOM 788 O O . THR A 1 93 ? 7.668 -4.463 -2.293 1.00 93.94 93 THR A O 1
ATOM 791 N N . PHE A 1 94 ? 8.918 -2.689 -1.744 1.00 95.44 94 PHE A N 1
ATOM 792 C CA . PHE A 1 94 ? 8.442 -1.819 -2.827 1.00 95.44 94 PHE A CA 1
ATOM 793 C C . PHE A 1 94 ? 9.478 -1.636 -3.941 1.00 95.44 94 PHE A C 1
ATOM 795 O O . PHE A 1 94 ? 9.499 -0.604 -4.607 1.00 95.44 94 PHE A O 1
ATOM 802 N N . LEU A 1 95 ? 10.370 -2.611 -4.116 1.00 92.25 95 LEU A N 1
ATOM 803 C CA . LEU A 1 95 ? 11.294 -2.641 -5.244 1.00 92.25 95 LEU A CA 1
ATOM 804 C C . LEU A 1 95 ? 10.725 -3.509 -6.366 1.00 92.25 95 LEU A C 1
ATOM 806 O O . LEU A 1 95 ? 9.919 -4.416 -6.124 1.00 92.25 95 LEU A O 1
ATOM 810 N N . LEU A 1 96 ? 11.217 -3.241 -7.575 1.00 94.31 96 LEU A N 1
ATOM 811 C CA . LEU A 1 96 ? 10.889 -3.956 -8.804 1.00 94.31 96 LEU A CA 1
ATOM 812 C C . LEU A 1 96 ? 9.429 -3.751 -9.228 1.00 94.31 96 LEU A C 1
ATOM 814 O O . LEU A 1 96 ? 8.604 -3.206 -8.485 1.00 94.31 96 LEU A O 1
ATOM 818 N N . ASP A 1 97 ? 9.119 -4.129 -10.462 1.00 94.94 97 ASP A N 1
ATOM 819 C CA . ASP A 1 97 ? 7.859 -3.770 -11.110 1.00 94.94 97 ASP A CA 1
ATOM 820 C C . ASP A 1 97 ? 6.857 -4.931 -11.199 1.00 94.94 97 ASP A C 1
ATOM 822 O O . ASP A 1 97 ? 5.682 -4.696 -11.488 1.00 94.94 97 ASP A O 1
ATOM 826 N N . SER A 1 98 ? 7.282 -6.167 -10.933 1.00 94.31 98 SER A N 1
ATOM 827 C CA . SER A 1 98 ? 6.432 -7.357 -11.025 1.00 94.31 98 SER A CA 1
ATOM 828 C C . SER A 1 98 ? 6.866 -8.464 -10.063 1.00 94.31 98 SER A C 1
ATOM 830 O O . SER A 1 98 ? 8.008 -8.490 -9.612 1.00 94.31 98 SER A O 1
ATOM 832 N N . ASP A 1 99 ? 5.963 -9.402 -9.762 1.00 91.06 99 ASP A N 1
ATOM 833 C CA . ASP A 1 99 ? 6.306 -10.590 -8.966 1.00 91.06 99 ASP A CA 1
ATOM 834 C C . ASP A 1 99 ? 7.324 -11.483 -9.675 1.00 91.06 99 ASP A C 1
ATOM 836 O O . ASP A 1 99 ? 8.176 -12.066 -9.013 1.00 91.06 99 ASP A O 1
ATOM 840 N N . TYR A 1 100 ? 7.291 -11.526 -11.011 1.00 91.94 100 TYR A N 1
ATOM 841 C CA . TYR A 1 100 ? 8.305 -12.216 -11.805 1.00 91.94 100 TYR A CA 1
ATOM 842 C C . TYR A 1 100 ? 9.711 -11.692 -11.475 1.00 91.94 100 TYR A C 1
ATOM 844 O O . TYR A 1 100 ? 10.580 -12.469 -11.097 1.00 91.94 100 TYR A O 1
ATOM 852 N N . GLU A 1 101 ? 9.901 -10.369 -11.503 1.00 91.19 101 GLU A N 1
ATOM 853 C CA . GLU A 1 101 ? 11.185 -9.740 -11.161 1.00 91.19 101 GLU A CA 1
ATOM 854 C C . GLU A 1 101 ? 11.596 -9.963 -9.697 1.00 91.19 101 GLU A C 1
ATOM 856 O O . GLU A 1 101 ? 12.779 -9.916 -9.390 1.00 91.19 101 GLU A O 1
ATOM 861 N N . ARG A 1 102 ? 10.646 -10.174 -8.775 1.00 87.38 102 ARG A N 1
ATOM 862 C CA . ARG A 1 102 ? 10.932 -10.371 -7.338 1.00 87.38 102 ARG A CA 1
ATOM 863 C C . ARG A 1 102 ? 11.316 -11.806 -6.974 1.00 87.38 102 ARG A C 1
ATOM 865 O O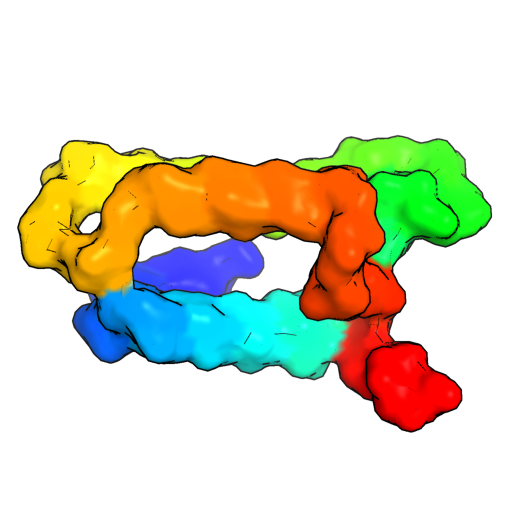 . ARG A 1 102 ? 11.792 -12.018 -5.859 1.00 87.38 102 ARG A O 1
ATOM 872 N N . ILE A 1 103 ? 11.053 -12.765 -7.860 1.00 86.38 103 ILE A N 1
ATOM 873 C CA . ILE A 1 103 ? 11.387 -14.185 -7.676 1.00 86.38 103 ILE A CA 1
ATOM 874 C C . ILE A 1 103 ? 12.785 -14.501 -8.231 1.00 86.38 103 ILE A C 1
ATOM 876 O O . ILE A 1 103 ? 13.439 -15.408 -7.712 1.00 86.38 103 ILE A O 1
ATOM 880 N N . GLU A 1 104 ? 13.228 -13.770 -9.259 1.00 62.47 104 GLU A N 1
ATOM 881 C CA . GLU A 1 104 ? 14.585 -13.848 -9.830 1.00 62.47 104 GLU A CA 1
ATOM 882 C C . GLU A 1 104 ? 15.656 -13.199 -8.932 1.00 62.47 104 GLU A C 1
ATOM 884 O O . GLU A 1 104 ? 16.770 -13.771 -8.862 1.00 62.47 104 GLU A O 1
#

pLDDT: mean 95.93, std 4.37, range [62.47, 98.81]

Radius of gyration: 13.92 Å; chains: 1; bounding box: 33×26×34 Å

Sequence (104 aa):
QVVSLVQLLSDPYYRTLEGFRLLVEKEWLSFGHRFSHRGAQTLAGQSSGFAPIFLQFLDCVHQIHLQFPMEFEFSQYYLKFLSYHYISNRFRTFLLDSDYERIE

Foldseek 3Di:
DVVLVVCVVPDLQCLEPVNVVVSCCVVCAAVFAALCLLLLNDPNSVVVDHHCVVLVVLVVVLVVCVVPVPSHPDDNVVSVVVVCCSNVVPDCRRDGGHPVVVVD

Secondary structure (DSSP, 8-state):
-HHHHHHHHH-GGGGSHHHHHHHHIIIIIITT--HHHHTT-SHHHHHH----HHHHHHHHHHHHHHH-TTS-SS-HHHHHHHHHHHHH--SGGG-SSSHHHHH-